Protein AF-G0HAA4-F1 (afdb_monomer_lite)

Radius of gyration: 12.8 Å; chains: 1; bounding box: 34×22×31 Å

Foldseek 3Di:
DLQVLLVVLVVQQDPVNVRLCVQQNPCNVVSNVSSVCSVPVVPPDDPVVVVCCCVPPVVVSVVSVVVVVVVVD

pLDDT: mean 84.45, std 10.32, range [55.84, 94.44]

Structure (mmCIF, N/CA/C/O backbone):
data_AF-G0HAA4-F1
#
_entry.id   AF-G0HAA4-F1
#
loop_
_atom_site.group_PDB
_atom_site.id
_atom_site.type_symbol
_atom_site.label_atom_id
_atom_site.label_alt_id
_atom_site.label_comp_id
_atom_site.label_asym_id
_atom_site.label_entity_id
_atom_site.label_seq_id
_atom_site.pdbx_PDB_ins_code
_atom_site.Cartn_x
_atom_site.Cartn_y
_atom_site.Cartn_z
_atom_site.occupancy
_atom_site.B_iso_or_equiv
_atom_site.auth_seq_id
_atom_site.auth_comp_id
_atom_site.auth_asym_id
_atom_site.auth_atom_id
_atom_site.pdbx_PDB_model_num
ATOM 1 N N . MET A 1 1 ? -3.137 5.301 -16.528 1.00 57.69 1 MET A N 1
ATOM 2 C CA . MET A 1 1 ? -3.665 4.365 -15.508 1.00 57.69 1 MET A CA 1
ATOM 3 C C . MET A 1 1 ? -2.768 4.300 -14.284 1.00 57.69 1 MET A C 1
ATOM 5 O O . MET A 1 1 ? -3.281 4.508 -13.198 1.00 57.69 1 MET A O 1
ATOM 9 N N . SER A 1 2 ? -1.456 4.112 -14.442 1.00 70.75 2 SER A N 1
ATOM 10 C CA . SER A 1 2 ? -0.519 3.967 -13.319 1.00 70.75 2 SER A CA 1
ATOM 11 C C . SER A 1 2 ? -0.540 5.150 -12.339 1.00 70.75 2 SER A C 1
ATOM 13 O O . SER A 1 2 ? -0.694 4.924 -11.147 1.00 70.75 2 SER A O 1
ATOM 15 N N . LEU A 1 3 ? -0.538 6.406 -12.813 1.00 79.25 3 LEU A N 1
ATOM 16 C CA . LEU A 1 3 ? -0.665 7.582 -11.928 1.00 79.25 3 LEU A CA 1
ATOM 17 C C . LEU A 1 3 ? -1.946 7.600 -11.089 1.00 79.25 3 LEU A C 1
ATOM 19 O O . LEU A 1 3 ? -1.902 8.045 -9.954 1.00 79.25 3 LEU A O 1
ATOM 23 N N . ARG A 1 4 ? -3.071 7.079 -11.601 1.00 81.50 4 ARG A N 1
ATOM 24 C CA . ARG A 1 4 ? -4.312 7.011 -10.810 1.00 81.50 4 ARG A CA 1
ATOM 25 C C . ARG A 1 4 ? -4.169 6.042 -9.636 1.00 81.50 4 ARG A C 1
ATOM 27 O O . ARG A 1 4 ? -4.666 6.339 -8.559 1.00 81.50 4 ARG A O 1
ATOM 34 N N . LEU A 1 5 ? -3.462 4.926 -9.828 1.00 82.25 5 LEU A N 1
ATOM 35 C CA . LEU A 1 5 ? -3.148 3.988 -8.748 1.00 82.25 5 LEU A CA 1
ATOM 36 C C . LEU A 1 5 ? -2.188 4.613 -7.728 1.00 82.25 5 LEU A C 1
ATOM 38 O O . LEU A 1 5 ? -2.420 4.497 -6.530 1.00 82.25 5 LEU A O 1
ATOM 42 N N . ALA A 1 6 ? -1.152 5.319 -8.190 1.00 86.31 6 ALA A N 1
ATOM 43 C CA . ALA A 1 6 ? -0.252 6.052 -7.301 1.00 86.31 6 ALA A CA 1
ATOM 44 C C . ALA A 1 6 ? -1.016 7.074 -6.445 1.00 86.31 6 ALA A C 1
ATOM 46 O O . ALA A 1 6 ? -0.873 7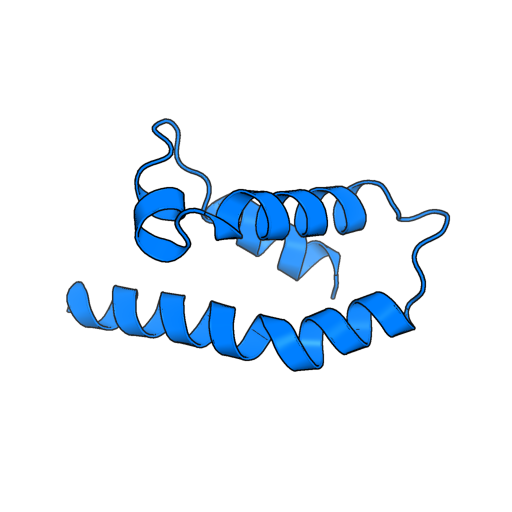.059 -5.227 1.00 86.31 6 ALA A O 1
ATOM 47 N N . SER A 1 7 ? -1.885 7.881 -7.057 1.00 88.19 7 SER A N 1
ATOM 48 C CA . SER A 1 7 ? -2.710 8.862 -6.342 1.00 88.19 7 SER A CA 1
ATOM 49 C C . SER A 1 7 ? -3.721 8.230 -5.385 1.00 88.19 7 SER A C 1
ATOM 51 O O . SER A 1 7 ? -3.969 8.768 -4.306 1.00 88.19 7 SER A O 1
ATOM 53 N N . ALA A 1 8 ? -4.285 7.070 -5.732 1.00 89.19 8 ALA A N 1
ATOM 54 C CA . ALA A 1 8 ? -5.144 6.323 -4.819 1.00 89.19 8 ALA A CA 1
ATOM 55 C C . ALA A 1 8 ? -4.368 5.860 -3.574 1.00 89.19 8 ALA A C 1
ATOM 57 O O . ALA A 1 8 ? -4.831 6.071 -2.458 1.00 89.19 8 ALA A O 1
ATOM 58 N N . ILE A 1 9 ? -3.161 5.309 -3.753 1.00 92.12 9 ILE A N 1
ATOM 59 C CA . ILE A 1 9 ? -2.283 4.918 -2.638 1.00 92.12 9 ILE A CA 1
ATOM 60 C C . ILE A 1 9 ? -1.904 6.139 -1.786 1.00 92.12 9 ILE A C 1
ATOM 62 O O . ILE A 1 9 ? -1.913 6.055 -0.563 1.00 92.12 9 ILE A O 1
ATOM 66 N N . GLU A 1 10 ? -1.609 7.287 -2.402 1.00 93.25 10 GLU A N 1
ATOM 67 C CA . GLU A 1 10 ? -1.294 8.522 -1.669 1.00 93.25 10 GLU A CA 1
ATOM 68 C C . GLU A 1 10 ? -2.431 8.994 -0.766 1.00 93.25 10 GLU A C 1
ATOM 70 O O . GLU A 1 10 ? -2.172 9.460 0.338 1.00 93.25 10 GLU A O 1
ATOM 75 N N . THR A 1 11 ? -3.677 8.847 -1.215 1.00 93.06 11 THR A N 1
ATOM 76 C CA . THR A 1 11 ? -4.861 9.302 -0.471 1.00 93.06 11 THR A CA 1
ATOM 77 C C . THR A 1 11 ? -5.094 8.484 0.804 1.00 93.06 11 THR A C 1
ATOM 79 O O . THR A 1 11 ? -5.702 8.977 1.748 1.00 93.06 11 THR A O 1
ATOM 82 N N . LEU A 1 12 ? -4.586 7.249 0.862 1.00 92.25 12 LEU A N 1
ATOM 83 C CA . LEU A 1 12 ? -4.702 6.388 2.043 1.00 92.25 12 LEU A CA 1
ATOM 84 C C . LEU A 1 12 ? -3.698 6.729 3.146 1.00 92.25 12 LEU A C 1
ATOM 86 O O . LEU A 1 12 ? -3.855 6.254 4.268 1.00 92.25 12 LEU A O 1
ATOM 90 N N . ARG A 1 13 ? -2.667 7.523 2.840 1.00 94.06 13 ARG A N 1
ATOM 91 C CA . ARG A 1 13 ? -1.648 7.905 3.815 1.00 94.06 13 ARG A CA 1
ATOM 92 C C . ARG A 1 13 ? -2.201 8.948 4.776 1.00 94.06 13 ARG A C 1
ATOM 94 O O . ARG A 1 13 ? -2.622 10.025 4.356 1.00 94.06 13 ARG A O 1
ATOM 101 N N . THR A 1 14 ? -2.122 8.667 6.071 1.00 93.12 14 THR A N 1
ATOM 102 C CA . THR A 1 14 ? -2.595 9.578 7.120 1.00 93.12 14 THR A CA 1
ATOM 103 C C . THR A 1 14 ? -1.434 10.220 7.883 1.00 93.12 14 THR A C 1
ATOM 105 O O . THR A 1 14 ? -0.347 9.644 7.952 1.00 93.12 14 THR A O 1
ATOM 108 N N . PRO A 1 15 ? -1.620 11.410 8.493 1.00 88.81 15 PRO A N 1
ATOM 109 C CA . PRO A 1 15 ? -0.567 12.071 9.272 1.00 88.81 15 PRO A CA 1
ATOM 110 C C . PRO A 1 15 ? 0.000 11.227 10.429 1.00 88.81 15 PRO A C 1
ATOM 112 O O . PRO A 1 15 ? 1.138 11.455 10.829 1.00 88.81 15 PRO A O 1
ATOM 115 N N . GLY A 1 16 ? -0.769 10.258 10.942 1.00 88.00 16 GLY A N 1
ATOM 116 C CA . GL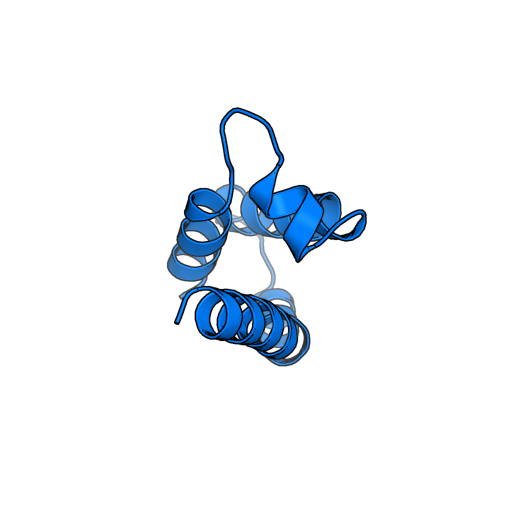Y A 1 16 ? -0.372 9.356 12.031 1.00 88.00 16 GLY A CA 1
ATOM 117 C C . GLY A 1 16 ? -0.026 7.926 11.604 1.00 88.00 16 GLY A C 1
ATOM 118 O O . GLY A 1 16 ? 0.373 7.128 12.445 1.00 88.00 16 GLY A O 1
ATOM 119 N N . GLY A 1 17 ? -0.174 7.570 10.326 1.00 90.44 17 GLY A N 1
ATOM 120 C CA . GLY A 1 17 ? 0.079 6.201 9.871 1.00 90.44 17 GLY A CA 1
ATOM 121 C C . GLY A 1 17 ? -1.002 5.181 10.253 1.00 90.44 17 GLY A C 1
ATOM 122 O O . GLY A 1 17 ? -0.845 3.990 9.987 1.00 90.44 17 GLY A O 1
ATOM 123 N N . GLU A 1 18 ? -2.071 5.609 10.921 1.00 92.69 18 GLU A N 1
ATOM 124 C CA . GLU A 1 18 ? -3.021 4.715 11.586 1.00 92.69 18 GLU A CA 1
ATOM 125 C C . GLU A 1 18 ? -3.876 3.942 10.582 1.00 92.69 18 GLU A C 1
ATOM 127 O O . GLU A 1 18 ? -4.056 2.731 10.722 1.00 92.69 18 GLU A O 1
ATOM 132 N N . LEU A 1 19 ? -4.378 4.626 9.549 1.00 90.56 19 LEU A N 1
ATOM 133 C CA . LEU A 1 19 ? -5.254 4.016 8.555 1.00 90.56 19 LEU A CA 1
ATOM 134 C C . LEU A 1 19 ? -4.492 2.983 7.730 1.00 90.56 19 LEU A C 1
ATOM 136 O O . LEU A 1 19 ? -4.875 1.820 7.688 1.00 90.56 19 LEU A O 1
ATOM 140 N N . GLU A 1 20 ? -3.382 3.374 7.119 1.00 94.19 20 GLU A N 1
ATOM 141 C CA . GLU A 1 20 ? -2.583 2.481 6.288 1.00 94.19 20 GLU A CA 1
ATOM 142 C C . GLU A 1 20 ? -2.015 1.278 7.061 1.00 94.19 20 GLU A C 1
ATOM 144 O O . GLU A 1 20 ? -1.984 0.167 6.528 1.00 94.19 20 GLU A O 1
ATOM 149 N N . THR A 1 21 ? -1.637 1.460 8.333 1.00 93.31 21 THR A N 1
ATOM 150 C CA . THR A 1 21 ? -1.161 0.368 9.195 1.00 93.31 21 THR A CA 1
ATOM 151 C C . THR A 1 21 ? -2.295 -0.588 9.535 1.00 93.31 21 THR A C 1
ATOM 153 O O . THR A 1 21 ? -2.108 -1.801 9.505 1.00 93.31 21 THR A O 1
ATOM 156 N N . ARG A 1 22 ? -3.488 -0.067 9.826 1.00 92.38 22 ARG A N 1
ATOM 157 C CA . ARG A 1 22 ? -4.665 -0.889 10.118 1.00 92.38 22 ARG A CA 1
ATOM 158 C C . ARG A 1 22 ? -5.129 -1.687 8.901 1.00 92.38 22 ARG A C 1
ATOM 160 O O . ARG A 1 22 ? -5.515 -2.840 9.052 1.00 92.38 22 ARG A O 1
ATOM 167 N N . LEU A 1 23 ? -5.083 -1.078 7.718 1.00 93.00 23 LEU A N 1
ATOM 168 C CA . LEU A 1 23 ? -5.533 -1.689 6.468 1.00 93.00 23 LEU A CA 1
ATOM 169 C C . LEU A 1 23 ? -4.540 -2.719 5.918 1.00 93.00 23 LEU A C 1
ATOM 171 O O . LEU A 1 23 ? -4.947 -3.791 5.480 1.00 93.00 23 LEU A O 1
ATOM 175 N N . PHE A 1 24 ? -3.245 -2.395 5.919 1.00 94.06 24 PHE A N 1
ATOM 176 C CA . PHE A 1 24 ? -2.235 -3.170 5.187 1.00 94.06 24 PHE A CA 1
ATOM 177 C C . PHE A 1 24 ? -1.062 -3.639 6.052 1.00 94.06 24 PHE A C 1
ATOM 179 O O . PHE A 1 24 ? -0.253 -4.445 5.597 1.00 94.06 24 PHE A O 1
ATOM 186 N N . GLY A 1 25 ? -0.940 -3.153 7.289 1.00 93.75 25 GLY A N 1
ATOM 187 C CA . GLY A 1 25 ? 0.096 -3.570 8.232 1.00 93.75 25 GLY A CA 1
ATOM 188 C C . GLY A 1 25 ? 1.500 -3.549 7.627 1.00 93.75 25 GLY A C 1
ATOM 189 O O . GLY A 1 25 ? 1.952 -2.544 7.076 1.00 93.75 25 GLY A O 1
ATOM 190 N N . ALA A 1 26 ? 2.189 -4.688 7.712 1.00 92.44 26 ALA A N 1
ATOM 191 C CA . ALA A 1 26 ? 3.552 -4.849 7.208 1.00 92.44 26 ALA A CA 1
ATOM 192 C C . ALA A 1 26 ? 3.675 -4.690 5.679 1.00 92.44 26 ALA A C 1
ATOM 194 O O . ALA A 1 26 ? 4.751 -4.345 5.185 1.00 92.44 26 ALA A O 1
ATOM 195 N N . ASP A 1 27 ? 2.593 -4.897 4.922 1.00 90.88 27 ASP A N 1
ATOM 196 C CA . ASP A 1 27 ? 2.613 -4.783 3.462 1.00 90.88 27 ASP A CA 1
ATOM 197 C C . ASP A 1 27 ? 2.540 -3.337 2.972 1.00 90.88 27 ASP A C 1
ATOM 199 O O . ASP A 1 27 ? 2.898 -3.059 1.821 1.00 90.88 27 ASP A O 1
ATOM 203 N N . TRP A 1 28 ? 2.185 -2.387 3.844 1.00 94.12 28 TRP A N 1
ATOM 204 C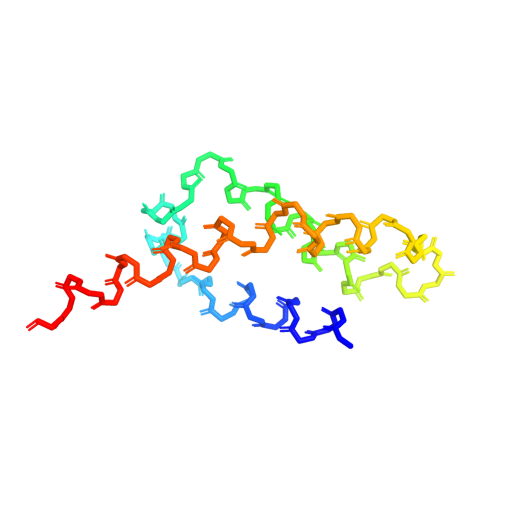 CA . TRP A 1 28 ? 2.139 -0.971 3.487 1.00 94.12 28 TRP A CA 1
ATOM 205 C C . TRP A 1 28 ? 3.457 -0.469 2.886 1.00 94.12 28 TRP A C 1
ATOM 207 O O . TRP A 1 28 ? 3.452 0.257 1.893 1.00 94.12 28 TRP A O 1
ATOM 217 N N . GLY A 1 29 ? 4.601 -0.915 3.415 1.00 92.25 29 GLY A N 1
ATOM 218 C CA . GLY A 1 29 ? 5.911 -0.538 2.878 1.00 92.25 29 GLY A CA 1
ATOM 219 C C . GLY A 1 29 ? 6.097 -0.941 1.409 1.00 92.25 29 GLY A C 1
ATOM 220 O O . GLY A 1 29 ? 6.640 -0.170 0.617 1.00 92.25 29 GLY A O 1
ATOM 221 N N . ARG A 1 30 ? 5.590 -2.116 1.014 1.00 89.12 30 ARG A N 1
ATOM 222 C CA . ARG A 1 30 ? 5.647 -2.612 -0.373 1.00 89.12 30 ARG A CA 1
ATOM 223 C C . ARG A 1 30 ? 4.684 -1.851 -1.282 1.00 89.12 30 ARG A C 1
ATOM 225 O O . ARG A 1 30 ? 5.039 -1.504 -2.411 1.00 89.12 30 ARG A O 1
ATOM 232 N N . ILE A 1 31 ? 3.492 -1.537 -0.780 1.00 90.62 31 ILE A N 1
ATOM 233 C CA . ILE A 1 31 ? 2.495 -0.720 -1.485 1.00 90.62 31 ILE A CA 1
ATOM 234 C C . ILE A 1 31 ? 3.053 0.691 -1.734 1.00 90.62 31 ILE A C 1
ATOM 236 O O . ILE A 1 31 ? 3.015 1.194 -2.859 1.00 90.62 31 ILE A O 1
ATOM 240 N N . TRP A 1 32 ? 3.671 1.302 -0.721 1.00 92.62 32 TRP A N 1
ATOM 241 C CA . TRP A 1 32 ? 4.296 2.618 -0.837 1.00 92.62 32 TRP A CA 1
ATOM 242 C C . TRP A 1 32 ? 5.496 2.614 -1.792 1.00 92.62 32 TRP A C 1
ATOM 244 O O . TRP A 1 32 ? 5.648 3.523 -2.611 1.00 92.62 32 TRP A O 1
ATOM 254 N N . ALA A 1 33 ? 6.324 1.566 -1.752 1.00 87.94 33 ALA A N 1
ATOM 255 C CA . ALA A 1 33 ? 7.411 1.378 -2.710 1.00 87.94 33 ALA A CA 1
ATOM 256 C C . ALA A 1 33 ? 6.888 1.275 -4.153 1.00 87.94 33 ALA A C 1
ATOM 258 O O . ALA A 1 33 ? 7.457 1.890 -5.055 1.00 87.94 33 ALA A O 1
ATOM 259 N N . THR A 1 34 ? 5.764 0.586 -4.364 1.00 85.56 34 THR A N 1
ATOM 260 C CA . THR A 1 34 ? 5.086 0.507 -5.668 1.00 85.56 34 THR A CA 1
ATOM 261 C C . THR A 1 34 ? 4.608 1.885 -6.127 1.00 85.56 34 THR A C 1
ATOM 263 O O . THR A 1 34 ? 4.855 2.272 -7.270 1.00 85.56 34 THR A O 1
ATOM 266 N N . ARG A 1 35 ? 4.005 2.682 -5.233 1.00 89.88 35 ARG A N 1
ATOM 267 C CA . ARG A 1 35 ? 3.638 4.079 -5.529 1.00 89.88 35 ARG A CA 1
ATOM 268 C C . ARG A 1 35 ? 4.854 4.912 -5.927 1.00 89.88 35 ARG A C 1
ATOM 270 O O . ARG A 1 35 ? 4.796 5.621 -6.929 1.00 89.88 35 ARG A O 1
ATOM 277 N N . ASN A 1 36 ? 5.961 4.811 -5.190 1.00 87.81 36 ASN A N 1
ATOM 278 C CA . ASN A 1 36 ? 7.199 5.528 -5.514 1.00 87.81 36 ASN A CA 1
ATOM 279 C C . ASN A 1 36 ? 7.754 5.099 -6.873 1.00 87.81 36 ASN A C 1
ATOM 281 O O . ASN A 1 36 ? 8.173 5.943 -7.661 1.00 87.81 36 ASN A O 1
ATOM 285 N N . HIS A 1 37 ? 7.708 3.804 -7.175 1.00 81.88 37 HIS A N 1
ATOM 286 C CA . HIS A 1 37 ? 8.138 3.279 -8.463 1.00 81.88 37 HIS A CA 1
ATOM 287 C C . HIS A 1 37 ? 7.282 3.821 -9.614 1.00 81.88 37 HIS A C 1
ATOM 289 O O . HIS A 1 37 ? 7.825 4.263 -10.622 1.00 81.88 37 HIS A O 1
ATOM 295 N N . ILE A 1 38 ? 5.958 3.876 -9.449 1.00 80.62 38 ILE A N 1
ATOM 296 C CA . ILE A 1 38 ? 5.052 4.472 -10.439 1.00 80.62 38 ILE A CA 1
ATOM 297 C C . ILE A 1 38 ? 5.323 5.974 -10.614 1.00 80.62 38 ILE A C 1
ATOM 299 O O . ILE A 1 38 ? 5.343 6.457 -11.743 1.00 80.62 38 ILE A O 1
ATOM 303 N N . ALA A 1 39 ? 5.519 6.716 -9.520 1.00 82.62 39 ALA A N 1
ATOM 304 C CA . ALA A 1 39 ? 5.705 8.166 -9.555 1.00 82.62 39 ALA A CA 1
ATOM 305 C C . ALA A 1 39 ? 7.061 8.585 -10.153 1.00 82.62 39 ALA A C 1
ATOM 307 O O . ALA A 1 39 ? 7.129 9.565 -10.891 1.00 82.62 39 ALA A O 1
ATOM 308 N N . HIS A 1 40 ? 8.134 7.846 -9.856 1.00 78.31 40 HIS A N 1
ATOM 309 C CA . HIS A 1 40 ? 9.500 8.193 -10.266 1.00 78.31 40 HIS A CA 1
ATOM 310 C C . HIS A 1 40 ? 9.990 7.437 -11.507 1.00 78.31 40 HIS A C 1
ATOM 312 O O . HIS A 1 40 ? 10.868 7.918 -12.218 1.00 78.31 40 HIS A O 1
ATOM 318 N N . GLY A 1 41 ? 9.440 6.259 -11.796 1.00 64.56 41 GLY A N 1
ATOM 319 C CA . GLY A 1 41 ? 9.945 5.347 -12.822 1.00 64.56 41 GLY A CA 1
ATOM 320 C C . GLY A 1 41 ? 9.499 5.649 -14.257 1.00 64.56 41 GLY A C 1
ATOM 321 O O . GLY A 1 41 ? 9.739 4.834 -15.148 1.00 64.56 41 GLY A O 1
ATOM 322 N N . TYR A 1 42 ? 8.892 6.810 -14.517 1.00 58.16 42 TYR A N 1
ATOM 323 C CA . TYR A 1 42 ? 8.366 7.206 -15.832 1.00 58.16 42 TYR A CA 1
ATOM 324 C C . TYR A 1 42 ? 9.376 7.140 -16.995 1.00 58.16 42 TYR A C 1
ATOM 326 O O . TYR A 1 42 ? 8.958 7.135 -18.149 1.00 58.16 42 TYR A O 1
ATOM 334 N N . ALA A 1 43 ? 10.678 7.034 -16.717 1.00 57.28 43 ALA A N 1
ATOM 335 C CA . ALA A 1 43 ? 11.704 6.860 -17.741 1.00 57.28 43 ALA A CA 1
ATOM 336 C C . ALA A 1 43 ? 12.032 5.388 -18.102 1.00 57.28 43 ALA A C 1
ATOM 338 O O . ALA A 1 43 ? 12.546 5.166 -19.192 1.00 57.28 43 ALA A O 1
ATOM 339 N N . PHE A 1 44 ? 11.752 4.385 -17.247 1.00 59.22 44 PHE A N 1
ATOM 340 C CA . PHE A 1 44 ? 12.275 3.008 -17.431 1.00 59.22 44 PHE A CA 1
ATOM 341 C C . PHE A 1 44 ? 11.391 1.850 -16.913 1.00 59.22 44 PHE A C 1
ATOM 343 O O . PHE A 1 44 ? 11.838 0.703 -16.902 1.00 59.22 44 PHE A O 1
ATOM 350 N N . VAL A 1 45 ? 10.153 2.086 -16.464 1.00 62.44 45 VAL A N 1
ATOM 351 C CA . VAL A 1 45 ? 9.319 0.991 -15.920 1.00 62.44 45 VAL A CA 1
ATOM 352 C C . VAL A 1 45 ? 8.798 0.073 -17.031 1.00 62.44 45 VAL A C 1
ATOM 354 O O . VAL A 1 45 ? 8.146 0.525 -17.974 1.00 62.44 45 VAL A O 1
ATOM 357 N N . SER A 1 46 ? 9.014 -1.238 -16.871 1.00 72.06 46 SER A N 1
ATOM 358 C CA . SER A 1 46 ? 8.387 -2.267 -17.706 1.00 72.06 46 SER A CA 1
ATOM 359 C C . SER A 1 46 ? 6.863 -2.199 -17.584 1.00 72.06 46 SER A C 1
ATOM 361 O O . SER A 1 46 ? 6.302 -2.353 -16.495 1.00 72.06 46 SER A O 1
ATOM 363 N N . GLN A 1 47 ? 6.173 -2.005 -18.709 1.00 71.69 47 GLN A N 1
ATOM 364 C CA . GLN A 1 47 ? 4.709 -2.037 -18.733 1.00 71.69 47 GLN A CA 1
ATOM 365 C C . GLN A 1 47 ? 4.146 -3.385 -18.270 1.00 71.69 47 GLN A C 1
ATOM 367 O O . GLN A 1 47 ? 3.030 -3.424 -17.755 1.00 71.69 47 GLN A O 1
ATOM 372 N N . ASP A 1 48 ? 4.911 -4.465 -18.407 1.00 78.38 48 ASP A N 1
ATOM 373 C CA . ASP A 1 48 ? 4.476 -5.798 -18.003 1.00 78.38 48 ASP A CA 1
ATOM 374 C C . ASP A 1 48 ? 4.460 -5.944 -16.483 1.00 78.38 48 ASP A C 1
ATOM 376 O O . ASP A 1 48 ? 3.471 -6.428 -15.940 1.00 78.3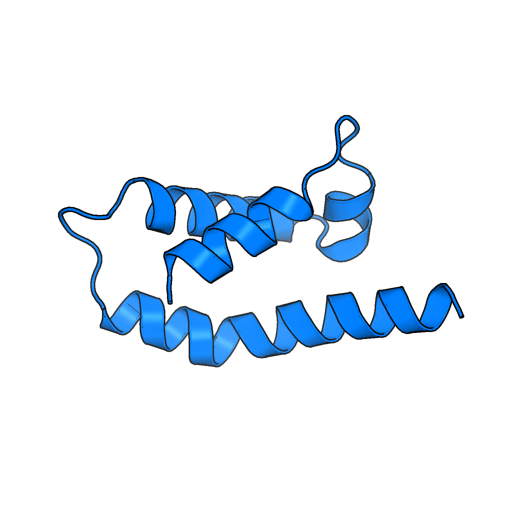8 48 ASP A O 1
ATOM 380 N N . LEU A 1 49 ? 5.446 -5.373 -15.781 1.00 75.69 49 LEU A N 1
ATOM 381 C CA . LEU A 1 49 ? 5.442 -5.319 -14.315 1.00 75.69 49 LEU A CA 1
ATOM 382 C C . LEU A 1 49 ? 4.216 -4.557 -13.784 1.00 75.69 49 LEU A C 1
ATOM 384 O O . LEU A 1 49 ? 3.578 -4.976 -12.818 1.00 75.69 49 LEU A O 1
ATOM 388 N N . ILE A 1 50 ? 3.847 -3.447 -14.434 1.00 74.56 50 ILE A N 1
ATOM 389 C CA . ILE A 1 50 ? 2.646 -2.681 -14.068 1.00 74.56 50 ILE A CA 1
ATOM 390 C C . ILE A 1 50 ? 1.385 -3.515 -14.308 1.00 74.56 50 ILE A C 1
ATOM 392 O O . ILE A 1 50 ? 0.490 -3.528 -13.462 1.00 74.56 50 ILE A O 1
ATOM 396 N N . ARG A 1 51 ? 1.290 -4.201 -15.452 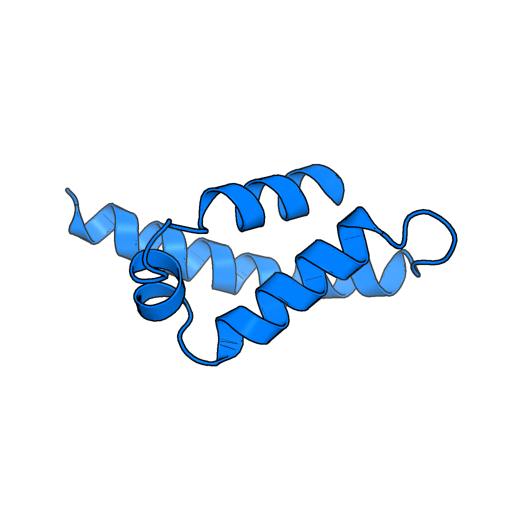1.00 79.31 51 ARG A N 1
ATOM 397 C CA . ARG A 1 51 ? 0.135 -5.048 -15.777 1.00 79.31 51 ARG A CA 1
ATOM 398 C C . ARG A 1 51 ? -0.012 -6.196 -14.789 1.00 79.31 51 ARG A C 1
ATOM 400 O O . ARG A 1 51 ? -1.126 -6.442 -14.340 1.00 79.31 51 ARG A O 1
ATOM 407 N N . GLU A 1 52 ? 1.081 -6.858 -14.426 1.00 81.94 52 GLU A N 1
ATOM 408 C CA . GLU A 1 52 ? 1.077 -7.914 -13.412 1.00 81.94 52 GLU A CA 1
ATOM 409 C C . GLU A 1 52 ? 0.657 -7.371 -12.048 1.00 81.94 52 GLU A C 1
ATOM 411 O O . GLU A 1 52 ? -0.239 -7.935 -11.425 1.00 81.94 52 GLU A O 1
ATOM 416 N N . THR A 1 53 ? 1.196 -6.222 -11.636 1.00 74.25 53 THR A N 1
ATOM 417 C CA . THR A 1 53 ? 0.811 -5.567 -10.375 1.00 74.25 53 THR A CA 1
ATOM 418 C C . THR A 1 53 ? -0.687 -5.245 -10.349 1.00 74.25 53 THR A C 1
ATOM 420 O O . THR A 1 53 ? -1.380 -5.526 -9.374 1.00 74.25 53 THR A O 1
ATOM 423 N N . ILE A 1 54 ? -1.234 -4.700 -11.441 1.00 81.19 54 ILE A N 1
ATOM 424 C CA . ILE A 1 54 ? -2.676 -4.436 -11.552 1.00 81.19 54 ILE A CA 1
ATOM 425 C C . ILE A 1 54 ? -3.469 -5.744 -11.516 1.00 81.19 54 ILE A C 1
ATOM 427 O O . ILE A 1 54 ? -4.500 -5.817 -10.860 1.00 81.19 54 ILE A O 1
ATOM 431 N N . ARG A 1 55 ? -3.008 -6.783 -12.212 1.00 84.81 55 ARG A N 1
ATOM 432 C CA . ARG A 1 55 ? -3.736 -8.049 -12.322 1.00 84.81 55 ARG A CA 1
ATOM 433 C C . ARG A 1 55 ? -3.779 -8.817 -11.005 1.00 84.81 55 ARG A C 1
ATOM 435 O O . ARG A 1 55 ? -4.808 -9.409 -10.697 1.00 84.81 55 ARG A O 1
ATOM 442 N N . PHE A 1 56 ? -2.675 -8.836 -10.265 1.00 81.81 56 PHE A N 1
ATOM 443 C CA . PHE A 1 56 ? -2.512 -9.714 -9.110 1.00 81.81 56 PHE A CA 1
ATOM 444 C C . PHE A 1 56 ? -2.639 -8.993 -7.768 1.00 81.81 56 PHE A C 1
ATOM 446 O O . PHE A 1 56 ? -3.101 -9.606 -6.812 1.00 81.81 56 PHE A O 1
ATOM 453 N N . ASN A 1 57 ? -2.285 -7.707 -7.676 1.00 77.75 57 ASN A N 1
ATOM 454 C CA . ASN A 1 57 ? -2.272 -6.986 -6.398 1.00 77.75 57 ASN A CA 1
ATOM 455 C C . ASN A 1 57 ? -3.467 -6.041 -6.222 1.00 77.75 57 ASN A C 1
ATOM 457 O O . ASN A 1 57 ? -3.930 -5.856 -5.098 1.00 77.75 57 ASN A O 1
ATOM 461 N N . LEU A 1 58 ? -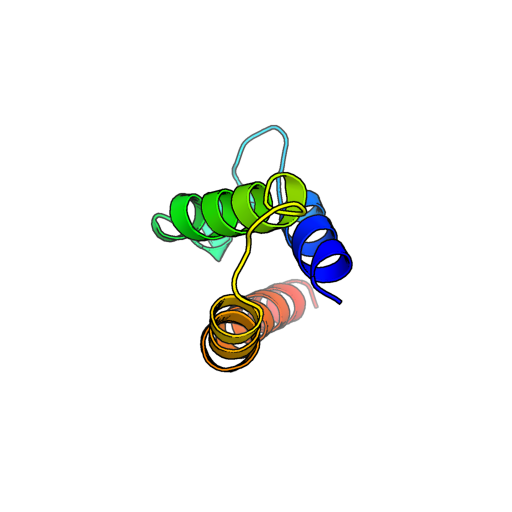3.995 -5.458 -7.305 1.00 84.81 58 LEU A N 1
ATOM 462 C CA . LEU A 1 58 ? -5.118 -4.518 -7.205 1.00 84.81 58 LEU A CA 1
ATOM 463 C C . LEU A 1 58 ? -6.415 -5.144 -6.655 1.00 84.81 58 LEU A C 1
ATOM 465 O O . LEU A 1 58 ? -7.059 -4.479 -5.845 1.00 84.81 58 LEU A O 1
ATOM 469 N N . PRO A 1 59 ? -6.808 -6.384 -7.020 1.00 91.38 59 PRO A N 1
ATOM 470 C CA . PRO A 1 59 ? -8.043 -6.968 -6.499 1.00 91.38 59 PRO A CA 1
ATOM 471 C C . PRO A 1 59 ? -8.037 -7.117 -4.976 1.00 91.38 59 PRO A C 1
ATOM 473 O O . PRO A 1 59 ? -9.040 -6.838 -4.324 1.00 91.38 59 PRO A O 1
ATOM 476 N N . ASP A 1 60 ? -6.904 -7.523 -4.399 1.00 88.44 60 ASP A N 1
ATOM 477 C CA . ASP A 1 60 ? -6.794 -7.696 -2.950 1.00 88.44 60 ASP A CA 1
ATOM 478 C C . ASP A 1 60 ? -6.787 -6.350 -2.216 1.00 88.44 60 ASP A C 1
ATOM 480 O O . ASP A 1 60 ? -7.472 -6.177 -1.208 1.00 88.44 60 ASP A O 1
ATOM 484 N N . PHE A 1 61 ? -6.099 -5.360 -2.790 1.00 87.75 61 PHE A N 1
ATOM 485 C CA . PHE A 1 61 ? -6.123 -3.984 -2.308 1.00 87.75 61 PHE A CA 1
ATOM 486 C C . PHE A 1 61 ? -7.549 -3.410 -2.283 1.00 87.75 61 PHE A C 1
ATOM 488 O O . PHE A 1 61 ? -7.979 -2.860 -1.271 1.00 87.75 61 PHE A O 1
ATOM 495 N N . GLU A 1 62 ? -8.312 -3.575 -3.367 1.00 93.31 62 GLU A N 1
ATOM 496 C CA . GLU A 1 62 ? -9.704 -3.117 -3.444 1.00 93.31 62 GLU A CA 1
ATOM 497 C C . GLU A 1 62 ? -10.607 -3.858 -2.450 1.00 93.31 62 GLU A C 1
ATOM 499 O O . GLU A 1 62 ? -11.428 -3.234 -1.776 1.00 93.31 62 GLU A O 1
ATOM 504 N N . ARG A 1 63 ? -10.436 -5.178 -2.316 1.00 94.44 63 ARG A N 1
ATOM 505 C CA . ARG A 1 63 ? -11.185 -6.007 -1.363 1.00 94.44 63 ARG A CA 1
ATOM 506 C C . ARG A 1 63 ? -11.018 -5.510 0.073 1.00 94.44 63 ARG A C 1
ATOM 508 O O . ARG A 1 63 ? -12.008 -5.426 0.795 1.00 94.44 63 ARG A O 1
ATOM 515 N N . ILE A 1 64 ? -9.791 -5.177 0.481 1.00 91.62 64 ILE A N 1
ATOM 516 C CA . ILE A 1 64 ? -9.502 -4.638 1.818 1.00 91.62 64 ILE A CA 1
ATOM 517 C C . ILE A 1 64 ? -10.210 -3.296 2.023 1.00 91.62 64 ILE A C 1
ATOM 519 O O . ILE A 1 64 ? -10.859 -3.108 3.047 1.00 91.62 64 ILE A O 1
ATOM 523 N N . LEU A 1 65 ? -10.146 -2.388 1.043 1.00 92.25 65 LEU A N 1
ATOM 524 C CA . LEU A 1 65 ? -10.819 -1.088 1.140 1.00 92.25 65 LEU A CA 1
ATOM 525 C C . LEU A 1 65 ? -12.340 -1.222 1.254 1.00 92.25 65 LEU A C 1
ATOM 527 O O . LEU A 1 65 ? -12.949 -0.542 2.073 1.00 92.25 65 LEU A O 1
ATOM 531 N N . ARG A 1 66 ? -12.957 -2.109 0.464 1.00 93.88 66 ARG A N 1
ATOM 532 C CA . ARG A 1 66 ? -14.408 -2.348 0.522 1.00 93.88 66 ARG A CA 1
ATOM 533 C C . ARG A 1 66 ? -14.840 -2.909 1.870 1.00 93.88 66 ARG A C 1
ATOM 535 O O . ARG A 1 66 ? -15.731 -2.346 2.486 1.00 93.88 66 ARG A O 1
ATOM 542 N N . ALA A 1 67 ? -14.137 -3.924 2.371 1.00 92.62 67 ALA A N 1
ATOM 543 C CA . ALA A 1 67 ? -14.421 -4.511 3.681 1.00 92.62 67 ALA A CA 1
ATOM 544 C C . ALA A 1 67 ? -14.298 -3.507 4.841 1.00 92.62 67 ALA A C 1
ATOM 546 O O . ALA A 1 67 ? -14.788 -3.759 5.937 1.00 92.62 67 ALA A O 1
ATOM 547 N N . GLU A 1 68 ? -13.593 -2.401 4.628 1.00 91.75 68 GLU A N 1
ATOM 548 C CA . GLU A 1 68 ? -13.384 -1.351 5.619 1.00 91.75 68 GLU A CA 1
ATOM 549 C C . GLU A 1 68 ? -14.418 -0.238 5.510 1.00 91.75 68 GLU A C 1
ATOM 551 O O . GLU A 1 68 ? -14.808 0.316 6.532 1.00 91.75 68 GLU A O 1
ATOM 556 N N . LEU A 1 69 ? -14.926 0.026 4.305 1.00 90.25 69 LEU A N 1
ATOM 557 C CA . LEU A 1 69 ? -16.116 0.851 4.102 1.00 90.25 69 LEU A CA 1
ATOM 558 C C . LEU A 1 69 ? -17.364 0.179 4.687 1.00 90.25 69 LEU A C 1
ATOM 560 O O . LEU A 1 69 ? -18.105 0.837 5.403 1.00 90.25 69 LEU A O 1
ATOM 564 N N . ASP A 1 70 ? -17.524 -1.133 4.497 1.00 92.56 70 ASP A N 1
ATOM 565 C CA . ASP A 1 70 ? -18.662 -1.899 5.029 1.00 92.56 70 ASP A CA 1
ATOM 566 C C . ASP A 1 70 ? -18.735 -1.899 6.574 1.00 92.56 70 ASP A C 1
ATOM 568 O O . ASP A 1 70 ? -19.752 -2.270 7.146 1.00 92.56 70 ASP A O 1
ATOM 572 N N . LYS A 1 71 ? -17.653 -1.523 7.274 1.00 87.00 71 LYS A N 1
ATOM 573 C CA . LYS A 1 71 ? -17.625 -1.374 8.745 1.00 87.00 71 LYS A CA 1
ATOM 574 C C . LYS A 1 71 ? -18.050 0.016 9.222 1.00 87.00 71 LYS A C 1
ATOM 576 O O . LYS A 1 71 ? -18.178 0.219 10.429 1.00 87.00 71 LYS A O 1
ATOM 581 N N . LEU A 1 72 ? -18.127 0.981 8.307 1.00 80.75 72 LEU A N 1
ATOM 582 C CA . LEU A 1 72 ? -18.495 2.368 8.587 1.00 80.75 72 LEU A CA 1
ATOM 583 C C . LEU A 1 72 ? -19.992 2.630 8.361 1.00 80.75 72 LEU A C 1
ATOM 585 O O . LEU A 1 72 ? -20.478 3.657 8.838 1.00 80.75 72 LEU A O 1
ATOM 589 N N . ASP A 1 73 ? -20.679 1.719 7.666 1.00 55.84 73 ASP A N 1
ATOM 590 C CA . ASP A 1 73 ? -22.138 1.664 7.497 1.00 55.84 73 ASP A CA 1
ATOM 591 C C . ASP A 1 73 ? -22.816 0.890 8.647 1.00 55.84 73 ASP A C 1
ATOM 593 O O . ASP A 1 73 ? -23.945 1.280 9.034 1.00 55.84 73 ASP A O 1
#

Sequence (73 aa):
MSLRLASAIETLRTPGGELETRLFGADWGRIWATRNHIAHGYAFVSQDLIRETIRFNLPDFERILRAELDKLD

Organism: Corynebacterium variabile (strain DSM 44702 / CIP 107183 / JCM 12073 / NCIMB 30131) (NCBI:txid858619)

InterPro domains:
  IPR008201 Ribonuclease HepT-like [PF01934] (22-66)

Secondary structure (DSSP, 8-state):
-HHHHHHHHHHT--TTSHHHHHHHGGGHHHHHHHHHHHHH-TTT--HHHHHHHHHHTHHHHHHHHHHHHTTT-